Protein AF-A0A3C1WF12-F1 (afdb_monomer_lite)

Foldseek 3Di:
DDDDPAQLVRQLCVLVVLLVVLVVCCVVVVDVCSVVVNVVSVVCSVVSNVQQDNVRHGDDDPDDDPDPPQPQQHQDPVNPRGRNVVPCCVVVVD

pLDDT: mean 87.9, std 9.74, range [51.88, 96.88]

Structure (mmCIF, N/CA/C/O backbone):
data_AF-A0A3C1WF12-F1
#
_entry.id   AF-A0A3C1WF12-F1
#
loop_
_atom_site.group_PDB
_atom_site.id
_atom_site.type_symbol
_atom_site.label_atom_id
_atom_site.label_alt_id
_atom_site.label_comp_id
_atom_site.label_asym_id
_atom_site.label_entity_id
_atom_site.label_seq_id
_atom_site.pdbx_PDB_ins_code
_atom_site.Cartn_x
_atom_site.Cartn_y
_atom_site.Cartn_z
_atom_site.occupancy
_atom_site.B_iso_or_equiv
_atom_site.auth_seq_id
_atom_site.auth_comp_id
_atom_site.auth_asym_id
_atom_site.auth_atom_id
_atom_site.pdbx_PDB_model_num
ATOM 1 N N . MET A 1 1 ? -17.116 -14.264 -2.665 1.00 51.88 1 MET A N 1
ATOM 2 C CA . MET A 1 1 ? -16.392 -13.366 -3.592 1.00 51.88 1 MET A CA 1
ATOM 3 C C . MET A 1 1 ? -15.284 -14.177 -4.240 1.00 51.88 1 MET A C 1
ATOM 5 O O . MET A 1 1 ? -14.487 -14.752 -3.508 1.00 51.88 1 MET A O 1
ATOM 9 N N . GLY A 1 2 ? -15.291 -14.325 -5.566 1.00 64.94 2 GLY A N 1
ATOM 10 C CA . GLY A 1 2 ? -14.229 -15.054 -6.265 1.00 64.94 2 GLY A CA 1
ATOM 11 C C . GLY A 1 2 ? -12.901 -14.315 -6.120 1.00 64.94 2 GLY A C 1
ATOM 12 O O . GLY A 1 2 ? -12.870 -13.089 -6.224 1.00 64.94 2 GLY A O 1
ATOM 13 N N . ARG A 1 3 ? -11.811 -15.036 -5.842 1.00 73.31 3 ARG A N 1
ATOM 14 C CA . ARG A 1 3 ? -10.471 -14.445 -5.921 1.00 73.31 3 ARG A CA 1
ATOM 15 C C . ARG A 1 3 ? -10.185 -14.133 -7.386 1.00 73.31 3 ARG A C 1
ATOM 17 O O . ARG A 1 3 ? -10.256 -15.027 -8.224 1.00 73.31 3 ARG A O 1
ATOM 24 N N . LEU A 1 4 ? -9.871 -12.877 -7.680 1.00 81.19 4 LEU A N 1
ATOM 25 C CA . LEU A 1 4 ? -9.392 -12.487 -9.000 1.00 81.19 4 LEU A CA 1
ATOM 26 C C . LEU A 1 4 ? -8.029 -13.145 -9.238 1.00 81.19 4 LEU A C 1
ATOM 28 O O . LEU A 1 4 ? -7.109 -12.974 -8.437 1.00 81.19 4 LEU A O 1
ATOM 32 N N . ASN A 1 5 ? -7.913 -13.910 -10.324 1.00 87.69 5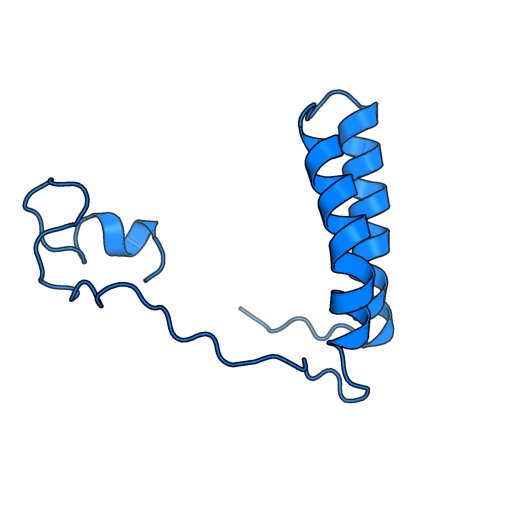 ASN A N 1
ATOM 33 C CA . ASN A 1 5 ? -6.650 -14.500 -10.752 1.00 87.69 5 ASN A CA 1
ATOM 34 C C . ASN A 1 5 ? -5.902 -13.489 -11.631 1.00 87.69 5 ASN A C 1
ATOM 36 O O . ASN A 1 5 ? -6.127 -13.421 -12.837 1.00 87.69 5 ASN A O 1
ATOM 40 N N . ILE A 1 6 ? -5.082 -12.647 -11.001 1.00 90.38 6 ILE A N 1
ATOM 41 C CA . ILE A 1 6 ? -4.336 -11.580 -11.676 1.00 90.38 6 ILE A CA 1
ATOM 42 C C . ILE A 1 6 ? -2.897 -12.063 -11.920 1.00 90.38 6 ILE A C 1
ATOM 44 O O . ILE A 1 6 ? -2.240 -12.451 -10.946 1.00 90.38 6 ILE A O 1
ATOM 48 N N . PRO A 1 7 ? -2.380 -12.002 -13.165 1.00 94.69 7 PRO A N 1
ATOM 49 C CA . PRO A 1 7 ? -0.990 -12.340 -13.470 1.00 94.69 7 PRO A CA 1
ATOM 50 C C . PRO A 1 7 ? 0.010 -11.558 -12.609 1.00 94.69 7 PRO A C 1
ATOM 52 O O . PRO A 1 7 ? -0.222 -10.393 -12.287 1.00 94.69 7 PRO A O 1
ATOM 55 N N . VAL A 1 8 ? 1.144 -12.177 -12.268 1.00 94.62 8 VAL A N 1
ATOM 56 C CA . VAL A 1 8 ? 2.171 -11.576 -11.392 1.00 94.62 8 VAL A CA 1
ATOM 57 C C . VAL A 1 8 ? 2.651 -10.225 -11.917 1.00 94.62 8 VAL A C 1
ATOM 59 O O . VAL A 1 8 ? 2.689 -9.258 -11.157 1.00 94.62 8 VAL A O 1
ATOM 62 N N . GLU A 1 9 ? 2.917 -10.122 -13.217 1.00 95.06 9 GLU A N 1
ATOM 63 C CA . GLU A 1 9 ? 3.364 -8.868 -13.832 1.00 95.06 9 GLU A CA 1
ATOM 64 C C . GLU A 1 9 ? 2.297 -7.770 -13.768 1.00 95.06 9 GLU A C 1
ATOM 66 O O . GLU A 1 9 ? 2.591 -6.632 -13.405 1.00 95.06 9 GLU A O 1
ATOM 71 N N . ALA A 1 10 ? 1.028 -8.127 -13.984 1.00 95.06 10 ALA A N 1
ATOM 72 C CA . ALA A 1 10 ? -0.088 -7.196 -13.823 1.00 95.06 10 ALA A CA 1
ATOM 73 C C . ALA A 1 10 ? -0.281 -6.761 -12.358 1.00 95.06 10 ALA A C 1
ATOM 75 O O . ALA A 1 10 ? -0.729 -5.650 -12.081 1.00 95.06 10 ALA A O 1
ATOM 76 N N . ARG A 1 11 ? 0.074 -7.613 -11.388 1.00 94.31 11 ARG A N 1
ATOM 77 C CA . ARG A 1 11 ? 0.094 -7.213 -9.975 1.00 94.31 11 ARG A CA 1
ATOM 78 C C . ARG A 1 11 ? 1.251 -6.265 -9.683 1.00 94.31 11 ARG A C 1
ATOM 80 O O . ARG A 1 11 ? 1.046 -5.284 -8.979 1.00 94.31 11 ARG A O 1
ATOM 87 N N . ARG A 1 12 ? 2.445 -6.513 -10.225 1.00 95.69 12 ARG A N 1
ATOM 88 C CA . ARG A 1 12 ? 3.623 -5.643 -10.046 1.00 95.69 12 ARG A CA 1
ATOM 89 C C . ARG A 1 12 ? 3.436 -4.253 -10.659 1.00 95.69 12 ARG A C 1
ATOM 91 O O . ARG A 1 12 ? 4.031 -3.303 -10.156 1.00 95.69 12 ARG A O 1
ATOM 98 N N . SER A 1 13 ? 2.574 -4.111 -11.667 1.00 96.31 13 SER A N 1
ATOM 99 C CA . SER A 1 13 ? 2.244 -2.820 -12.285 1.00 96.31 13 SER A CA 1
ATOM 100 C C . SER A 1 13 ? 1.202 -1.988 -11.523 1.00 96.31 13 SER A C 1
ATOM 102 O O . SER A 1 13 ? 0.900 -0.873 -11.944 1.00 96.31 13 SER A O 1
ATOM 104 N N . ILE A 1 14 ? 0.641 -2.485 -10.411 1.00 95.69 14 ILE A N 1
ATOM 105 C CA . ILE A 1 14 ? -0.378 -1.758 -9.629 1.00 95.69 14 ILE A CA 1
ATOM 106 C C . ILE A 1 14 ? 0.082 -0.349 -9.205 1.00 95.69 14 ILE A C 1
ATOM 108 O O . ILE A 1 14 ? -0.714 0.572 -9.374 1.00 95.69 14 ILE A O 1
ATOM 112 N N . PRO A 1 15 ? 1.316 -0.123 -8.705 1.00 96.88 15 PRO A N 1
ATOM 113 C CA . PRO A 1 15 ? 1.764 1.226 -8.358 1.00 96.88 15 PRO A CA 1
ATOM 114 C C . PRO A 1 15 ? 1.668 2.202 -9.536 1.00 96.88 15 PRO A C 1
ATOM 116 O O . PRO A 1 15 ? 1.087 3.268 -9.391 1.00 96.88 15 PRO A O 1
ATOM 119 N N . SER A 1 16 ? 2.098 1.799 -10.733 1.00 95.56 16 SER A N 1
ATOM 120 C CA . SER A 1 16 ? 2.025 2.651 -11.927 1.00 95.56 16 SER A CA 1
ATOM 121 C C . SER A 1 16 ? 0.587 2.949 -12.360 1.00 95.56 16 SER A C 1
ATOM 123 O O . SER A 1 16 ? 0.283 4.052 -12.808 1.00 95.56 16 SER A O 1
ATOM 125 N N . LEU A 1 17 ? -0.327 1.987 -12.189 1.00 95.81 17 LEU A N 1
ATOM 126 C CA . LEU A 1 17 ? -1.754 2.227 -12.412 1.00 95.81 17 LEU A CA 1
ATOM 127 C C . LEU A 1 17 ? -2.303 3.278 -11.434 1.00 95.81 17 LEU A C 1
ATOM 129 O O . LEU A 1 17 ? -3.072 4.150 -11.835 1.00 95.81 17 LEU A O 1
ATOM 133 N N . LEU A 1 18 ? -1.916 3.193 -10.158 1.00 95.81 18 LEU A N 1
ATOM 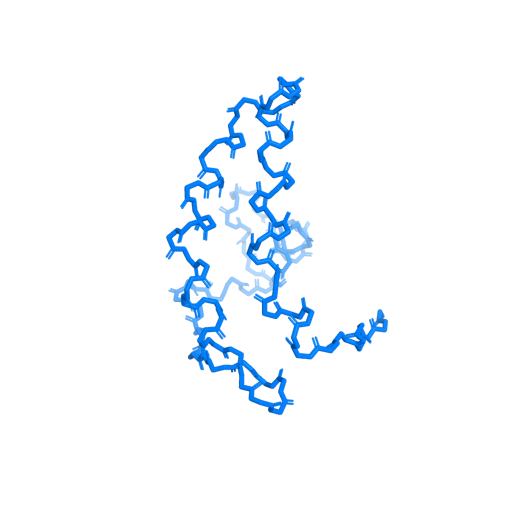134 C CA . LEU A 1 18 ? -2.351 4.136 -9.128 1.00 95.81 18 LEU A CA 1
ATOM 135 C C . LEU A 1 18 ? -1.749 5.530 -9.328 1.00 95.81 18 LEU A C 1
ATOM 137 O O . LEU A 1 18 ?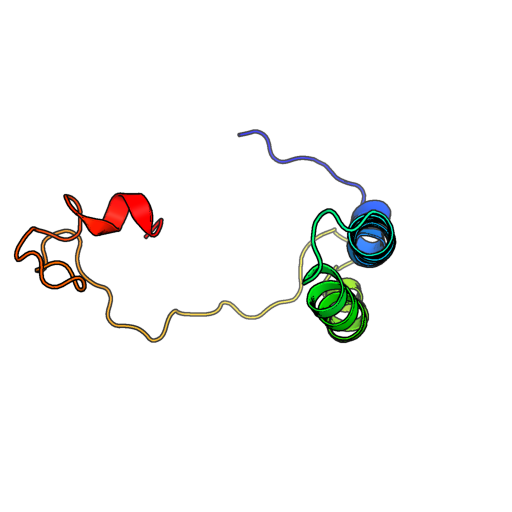 -2.473 6.504 -9.162 1.00 95.81 18 LEU A O 1
ATOM 141 N N . GLU A 1 19 ? -0.483 5.632 -9.733 1.00 93.44 19 GLU A N 1
ATOM 142 C CA . GLU A 1 19 ? 0.162 6.897 -10.115 1.00 93.44 19 GLU A CA 1
ATOM 143 C C . GLU A 1 19 ? -0.636 7.601 -11.218 1.00 93.44 19 GLU A C 1
ATOM 145 O O . GLU A 1 19 ? -1.062 8.741 -11.040 1.00 93.44 19 GLU A O 1
ATOM 150 N N . GLY A 1 20 ? -0.938 6.901 -12.318 1.00 93.12 20 GLY A N 1
ATOM 151 C CA . GLY A 1 20 ? -1.733 7.469 -13.411 1.00 93.12 20 GLY A CA 1
ATOM 152 C C . GLY A 1 20 ? -3.150 7.859 -12.979 1.00 93.12 20 GLY A C 1
ATOM 153 O O . GLY A 1 20 ? -3.649 8.926 -13.338 1.00 93.12 20 GLY A O 1
ATOM 154 N N . PHE A 1 21 ? -3.799 7.024 -12.164 1.00 94.44 21 PHE A N 1
ATOM 155 C CA . PHE A 1 21 ? -5.143 7.304 -11.663 1.00 94.44 21 PHE A CA 1
ATOM 156 C C . PHE A 1 21 ? -5.182 8.514 -10.718 1.00 94.44 21 PHE A C 1
ATOM 158 O O . PHE A 1 21 ? -6.051 9.376 -10.856 1.00 94.44 21 PHE A O 1
ATOM 165 N N . PHE A 1 22 ? -4.249 8.609 -9.770 1.00 93.81 22 PHE A N 1
ATOM 166 C CA . PHE A 1 22 ? -4.181 9.734 -8.838 1.00 93.81 22 PHE A CA 1
ATOM 167 C C . PHE A 1 22 ? -3.719 11.022 -9.520 1.00 93.81 22 PHE A C 1
ATOM 169 O O . PHE A 1 22 ? -4.277 12.077 -9.215 1.00 93.81 22 PHE A O 1
ATOM 176 N N . GLY A 1 23 ? -2.818 10.933 -10.502 1.00 91.44 23 GLY A N 1
ATOM 177 C CA . GLY A 1 23 ? -2.477 12.047 -11.386 1.00 91.44 23 GLY A CA 1
ATOM 178 C C . GLY A 1 23 ? -3.714 12.604 -12.096 1.00 91.44 23 GLY A C 1
ATOM 179 O O . GLY A 1 23 ? -4.004 13.795 -11.989 1.00 91.44 23 GLY A O 1
ATOM 180 N N . TYR A 1 24 ? -4.532 11.731 -12.695 1.00 92.94 24 TYR A N 1
ATOM 181 C CA . TYR A 1 24 ? -5.806 12.122 -13.311 1.00 92.94 24 TYR A CA 1
ATOM 182 C C . TYR A 1 24 ? -6.780 12.777 -12.312 1.00 92.94 24 TYR A C 1
ATOM 184 O O . TYR A 1 24 ? -7.398 13.803 -12.611 1.00 92.94 24 TYR A O 1
ATOM 192 N N . LEU A 1 25 ? -6.935 12.222 -11.103 1.00 92.56 25 LEU A N 1
ATOM 193 C CA . LEU A 1 25 ? -7.818 12.807 -10.083 1.00 92.56 25 LEU A CA 1
ATOM 194 C C . LEU A 1 25 ? -7.356 14.195 -9.620 1.00 92.56 25 LEU A C 1
ATOM 196 O O . LEU A 1 25 ? -8.196 15.064 -9.367 1.00 92.56 25 LEU A O 1
ATOM 200 N N . ARG A 1 26 ? -6.038 14.395 -9.513 1.00 88.31 26 ARG A N 1
ATOM 201 C CA . ARG A 1 26 ? -5.421 15.681 -9.178 1.00 88.31 26 ARG A CA 1
ATOM 202 C C . ARG A 1 26 ? -5.687 16.708 -10.279 1.00 88.31 26 ARG A C 1
ATOM 204 O O . ARG A 1 26 ? -6.160 17.799 -9.983 1.00 88.31 26 ARG A O 1
ATOM 211 N N . GLU A 1 27 ? -5.435 16.347 -11.537 1.00 89.94 27 GLU A N 1
ATOM 212 C CA . GLU A 1 27 ? -5.586 17.236 -12.700 1.00 89.94 27 GLU A CA 1
ATOM 213 C C . GLU A 1 27 ? -7.039 17.625 -12.977 1.00 89.94 27 GLU A C 1
ATOM 215 O O . GLU A 1 27 ? -7.328 18.770 -13.315 1.00 89.94 27 GLU A O 1
ATOM 220 N N . THR A 1 28 ? -7.979 16.700 -12.779 1.00 91.88 28 THR A N 1
ATOM 221 C CA . THR A 1 28 ? -9.412 16.979 -12.968 1.00 91.88 28 THR A CA 1
ATOM 222 C C . THR A 1 28 ? -10.038 17.796 -11.836 1.00 91.88 28 THR A C 1
ATOM 224 O O . THR A 1 28 ? -11.227 18.109 -11.899 1.00 91.88 28 THR A O 1
ATOM 227 N N . GLY A 1 29 ? -9.286 18.117 -10.773 1.00 82.38 29 GLY A N 1
ATOM 228 C CA . GLY A 1 29 ? -9.766 18.891 -9.622 1.00 82.38 29 GLY A CA 1
ATOM 229 C C . GLY A 1 29 ? -10.844 18.188 -8.788 1.00 82.38 29 GLY A C 1
ATOM 230 O O . GLY A 1 29 ? -11.377 18.764 -7.841 1.00 82.38 29 GLY A O 1
ATOM 231 N N . ARG A 1 30 ? -11.169 16.929 -9.111 1.00 83.12 30 ARG A N 1
ATOM 232 C CA . ARG A 1 30 ? -12.241 16.162 -8.464 1.00 83.12 30 ARG A CA 1
ATOM 233 C C . ARG A 1 30 ? -11.852 15.691 -7.067 1.00 83.12 30 ARG A C 1
ATOM 235 O O . ARG A 1 30 ? -12.728 15.403 -6.253 1.00 83.12 30 ARG A O 1
ATOM 242 N N . PHE A 1 31 ? -10.549 15.615 -6.792 1.00 84.38 31 PHE A N 1
ATOM 243 C CA . PHE A 1 31 ? -10.037 15.259 -5.479 1.00 84.38 31 PHE A CA 1
ATOM 244 C C . PHE A 1 31 ? -8.690 15.949 -5.189 1.00 84.38 31 PHE A C 1
ATOM 246 O O . PHE A 1 31 ? -7.633 15.382 -5.463 1.00 84.38 31 PHE A O 1
ATOM 253 N N . PRO A 1 32 ? -8.694 17.164 -4.607 1.00 77.00 32 PRO A N 1
ATOM 254 C CA . PRO A 1 32 ? -7.472 17.935 -4.347 1.00 77.00 32 PRO A CA 1
ATOM 255 C C . PRO A 1 32 ? -6.430 17.212 -3.479 1.00 77.00 32 PRO A C 1
ATOM 257 O O . PRO A 1 32 ? -5.233 17.440 -3.623 1.00 77.00 32 PRO A O 1
ATOM 260 N N . ALA A 1 33 ? -6.864 16.298 -2.606 1.00 85.81 33 ALA A N 1
ATOM 261 C CA . ALA A 1 33 ? -5.963 15.506 -1.771 1.00 85.81 33 ALA A CA 1
ATOM 262 C C . ALA A 1 33 ? -5.290 14.331 -2.515 1.00 85.81 33 ALA A C 1
ATOM 264 O O . ALA A 1 33 ? -4.436 13.668 -1.929 1.00 85.81 33 ALA A O 1
ATOM 265 N N . ALA A 1 34 ? -5.604 14.085 -3.795 1.00 85.31 34 ALA A N 1
ATOM 266 C CA . ALA A 1 34 ? -5.034 12.974 -4.566 1.00 85.31 34 ALA A CA 1
ATOM 267 C C . ALA A 1 34 ? -3.508 13.077 -4.707 1.00 85.31 34 ALA A C 1
ATOM 269 O O . ALA A 1 34 ? -2.830 12.053 -4.706 1.00 85.31 34 ALA A O 1
ATOM 270 N N . GLY A 1 35 ? -2.956 14.296 -4.718 1.00 81.50 35 GLY A N 1
ATOM 271 C CA . GLY A 1 35 ? -1.503 14.502 -4.732 1.00 81.50 35 GLY A CA 1
ATOM 272 C C . GLY A 1 35 ? -0.793 13.909 -3.507 1.00 81.50 35 GLY A C 1
ATOM 273 O O . GLY A 1 35 ? 0.323 13.418 -3.621 1.00 81.50 35 GLY A O 1
ATOM 274 N N . SER A 1 36 ? -1.451 13.860 -2.341 1.00 87.81 36 SER A N 1
ATOM 275 C CA . SER A 1 36 ? -0.875 13.193 -1.162 1.00 87.81 36 SER A CA 1
ATOM 276 C C . SER A 1 36 ? -0.760 11.677 -1.350 1.00 87.81 36 SER A C 1
ATOM 278 O O . SER A 1 36 ? 0.173 11.055 -0.849 1.00 87.81 36 SER A O 1
ATOM 280 N N . TRP A 1 37 ? -1.680 11.079 -2.109 1.00 90.12 37 TRP A N 1
ATOM 281 C CA . TRP A 1 37 ? -1.681 9.647 -2.389 1.00 90.12 37 TRP A CA 1
ATOM 282 C C . TRP A 1 37 ? -0.695 9.272 -3.485 1.00 90.12 37 TRP A C 1
ATOM 284 O O . TRP A 1 37 ? -0.086 8.215 -3.395 1.00 90.12 37 TRP A O 1
ATOM 294 N N . GLU A 1 38 ? -0.492 10.141 -4.472 1.00 87.38 38 GLU A N 1
ATOM 295 C CA . GLU A 1 38 ? 0.572 10.000 -5.469 1.00 87.38 38 GLU A CA 1
ATOM 296 C C . GLU A 1 38 ? 1.945 9.869 -4.789 1.00 87.38 38 GLU A C 1
ATOM 298 O O . GLU A 1 38 ? 2.654 8.893 -5.030 1.00 87.38 38 GLU A O 1
ATOM 303 N N . ILE A 1 39 ? 2.247 10.750 -3.824 1.00 90.25 39 ILE A N 1
ATOM 304 C CA . ILE A 1 39 ? 3.468 10.671 -3.000 1.00 90.25 39 ILE A CA 1
ATOM 305 C C . ILE A 1 39 ? 3.539 9.336 -2.244 1.00 90.25 39 ILE A C 1
ATOM 307 O O . ILE A 1 39 ? 4.591 8.699 -2.178 1.00 90.25 39 ILE A O 1
ATOM 311 N N . CYS A 1 40 ? 2.425 8.869 -1.670 1.00 93.06 40 CYS A N 1
ATOM 312 C CA . CYS A 1 40 ? 2.408 7.567 -1.004 1.00 93.06 40 CYS A CA 1
ATOM 313 C C . CYS A 1 40 ? 2.746 6.419 -1.965 1.00 93.06 40 CYS A C 1
ATOM 315 O O . CYS A 1 40 ? 3.455 5.493 -1.571 1.00 93.06 40 CYS A O 1
ATOM 317 N N . VAL A 1 41 ? 2.241 6.452 -3.201 1.00 94.50 41 VAL A N 1
ATOM 318 C CA . VAL A 1 41 ? 2.511 5.403 -4.191 1.00 94.50 41 VAL A CA 1
ATOM 319 C C . VAL A 1 41 ? 3.969 5.433 -4.632 1.00 94.50 41 VAL A C 1
ATOM 321 O O . VAL A 1 41 ? 4.577 4.368 -4.702 1.00 94.50 41 VAL A O 1
ATOM 324 N N . GLU A 1 42 ? 4.554 6.614 -4.823 1.00 92.25 42 GLU A N 1
ATOM 325 C CA . GLU A 1 42 ? 5.980 6.762 -5.128 1.00 92.25 42 GLU A CA 1
ATOM 326 C C . GLU A 1 42 ? 6.852 6.113 -4.039 1.00 92.25 42 GLU A C 1
ATOM 328 O O . GLU A 1 42 ? 7.712 5.276 -4.324 1.00 92.25 42 GLU A O 1
ATOM 333 N N . VAL A 1 43 ? 6.578 6.430 -2.769 1.00 94.75 43 VAL A N 1
ATOM 334 C CA . VAL A 1 43 ? 7.362 5.939 -1.624 1.00 94.75 43 VAL A CA 1
ATOM 335 C C . VAL A 1 43 ? 7.174 4.434 -1.398 1.00 94.75 43 VAL A C 1
ATOM 337 O O . VAL A 1 43 ? 8.123 3.720 -1.070 1.00 94.75 43 VAL A O 1
ATOM 340 N N . VAL A 1 44 ? 5.949 3.924 -1.545 1.00 94.50 44 VAL A N 1
ATOM 341 C CA . VAL A 1 44 ? 5.609 2.530 -1.204 1.00 94.50 44 VAL A CA 1
ATOM 342 C C . VAL A 1 44 ? 5.754 1.585 -2.401 1.00 94.50 44 VAL A C 1
ATOM 344 O O . VAL A 1 44 ? 5.964 0.384 -2.217 1.00 94.50 44 VAL A O 1
ATOM 347 N N . GLY A 1 45 ? 5.684 2.101 -3.627 1.00 95.00 45 GLY A N 1
ATOM 348 C CA . GLY A 1 45 ? 5.690 1.345 -4.878 1.00 95.00 45 GLY A CA 1
ATOM 349 C C . GLY A 1 45 ? 6.863 0.373 -5.029 1.00 95.00 45 GLY A C 1
ATOM 350 O O . GLY A 1 45 ? 6.614 -0.798 -5.332 1.00 95.00 45 GLY A O 1
ATOM 351 N N . PRO A 1 46 ? 8.123 0.783 -4.776 1.00 95.00 46 PRO A N 1
ATOM 352 C CA . PRO A 1 46 ? 9.266 -0.130 -4.804 1.00 95.00 46 PRO A CA 1
ATOM 353 C C . PRO A 1 46 ? 9.096 -1.304 -3.831 1.00 95.00 46 PRO A C 1
ATOM 355 O O . PRO A 1 46 ? 9.135 -2.461 -4.243 1.00 95.00 46 PRO A O 1
ATOM 358 N N . ARG A 1 47 ? 8.763 -1.018 -2.564 1.00 94.06 47 ARG A N 1
ATOM 359 C CA . ARG A 1 47 ? 8.538 -2.050 -1.540 1.00 94.06 47 ARG A CA 1
ATOM 360 C C . ARG A 1 47 ? 7.386 -2.984 -1.908 1.00 94.06 47 ARG A C 1
ATOM 362 O O . ARG A 1 47 ? 7.445 -4.179 -1.627 1.00 94.06 47 ARG A O 1
ATOM 369 N N . PHE A 1 48 ? 6.329 -2.449 -2.511 1.00 93.88 48 PHE A N 1
ATOM 370 C CA . PHE A 1 48 ? 5.206 -3.246 -2.982 1.00 93.88 48 PHE A CA 1
ATOM 371 C C . PHE A 1 48 ? 5.638 -4.220 -4.086 1.00 93.88 48 PHE A C 1
ATOM 373 O O . PHE A 1 48 ? 5.316 -5.406 -3.999 1.00 93.88 48 PHE A O 1
ATOM 380 N N . ARG A 1 49 ? 6.403 -3.756 -5.083 1.00 94.56 49 ARG A N 1
ATOM 381 C CA . ARG A 1 49 ? 6.929 -4.611 -6.161 1.00 94.56 49 ARG A CA 1
ATOM 382 C C . ARG A 1 49 ? 7.797 -5.738 -5.606 1.00 94.56 49 ARG A C 1
ATOM 384 O O . ARG A 1 49 ? 7.536 -6.901 -5.910 1.00 94.56 49 ARG A O 1
ATOM 391 N N . ASP A 1 50 ? 8.724 -5.401 -4.715 1.00 94.25 50 ASP A N 1
ATOM 392 C CA . ASP A 1 50 ? 9.641 -6.358 -4.083 1.00 94.25 50 ASP A CA 1
ATOM 393 C C . ASP A 1 50 ? 8.923 -7.359 -3.167 1.00 94.25 50 ASP A C 1
ATOM 395 O O . ASP A 1 50 ? 9.429 -8.448 -2.882 1.00 94.25 50 ASP A O 1
ATOM 399 N N . SER A 1 51 ? 7.723 -7.011 -2.694 1.00 94.44 51 SER A N 1
ATOM 400 C CA . SER A 1 51 ? 6.915 -7.916 -1.883 1.00 94.44 51 SER A CA 1
ATOM 401 C C . SER A 1 51 ? 6.297 -9.054 -2.698 1.00 94.44 51 SER A C 1
ATOM 403 O O . SER A 1 51 ? 5.974 -10.085 -2.118 1.00 94.44 51 SER A O 1
ATOM 405 N N . ILE A 1 52 ? 6.136 -8.928 -4.019 1.00 94.88 52 ILE A N 1
ATOM 406 C CA . ILE A 1 52 ? 5.481 -9.955 -4.843 1.00 94.88 52 ILE A CA 1
ATOM 407 C C . ILE A 1 52 ? 6.515 -10.958 -5.367 1.00 94.88 52 ILE A C 1
ATOM 409 O O . ILE A 1 52 ? 7.337 -10.650 -6.237 1.00 94.88 52 ILE A O 1
ATOM 413 N N . ARG A 1 53 ? 6.423 -12.194 -4.871 1.00 93.31 53 ARG A N 1
ATOM 414 C CA . ARG A 1 53 ? 7.249 -13.325 -5.310 1.00 93.31 53 ARG A CA 1
ATOM 415 C C . ARG A 1 53 ? 6.823 -13.822 -6.695 1.00 93.31 53 ARG A C 1
ATOM 417 O O . ARG A 1 53 ? 5.731 -13.518 -7.170 1.00 93.31 53 ARG A O 1
ATOM 424 N N . GLU A 1 54 ? 7.684 -14.614 -7.328 1.00 93.00 54 GLU A N 1
ATOM 425 C CA . GLU A 1 54 ? 7.447 -15.185 -8.666 1.00 93.00 54 GLU A CA 1
ATOM 426 C C . GLU A 1 54 ? 6.231 -16.117 -8.722 1.00 93.00 54 GLU A C 1
ATOM 428 O O . GLU A 1 54 ? 5.510 -16.133 -9.713 1.00 93.00 54 GLU A O 1
ATOM 433 N N . ASP A 1 55 ? 5.946 -16.833 -7.632 1.00 92.44 55 ASP A N 1
ATOM 434 C CA . ASP A 1 55 ? 4.759 -17.6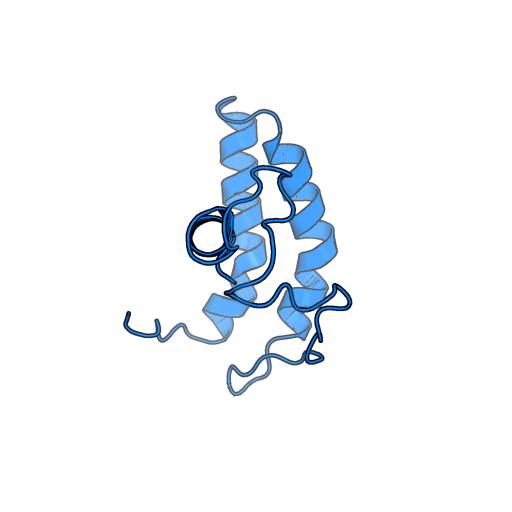86 -7.489 1.00 92.44 55 ASP A CA 1
ATOM 435 C C . ASP A 1 55 ? 3.462 -16.894 -7.211 1.00 92.44 55 ASP A C 1
ATOM 437 O O . ASP A 1 55 ? 2.395 -17.472 -6.998 1.00 92.44 55 ASP A O 1
ATOM 441 N N . GLY A 1 56 ? 3.539 -15.559 -7.177 1.00 89.88 56 GLY A N 1
ATOM 442 C CA . GLY A 1 56 ? 2.425 -14.665 -6.875 1.00 89.88 56 GLY A CA 1
ATOM 443 C C . GLY A 1 56 ? 2.077 -14.549 -5.389 1.00 89.88 56 GLY A C 1
ATOM 444 O O . GLY A 1 56 ? 1.149 -13.806 -5.038 1.00 89.88 56 GLY A O 1
ATOM 445 N N . SER A 1 57 ? 2.799 -15.226 -4.495 1.00 90.50 57 SER A N 1
ATOM 446 C CA . SER A 1 57 ? 2.683 -14.987 -3.056 1.00 90.50 57 SER A CA 1
ATOM 447 C C . SER A 1 57 ? 3.304 -13.637 -2.668 1.00 90.50 57 SER A C 1
ATOM 449 O O . SER A 1 57 ? 4.088 -13.044 -3.412 1.00 90.50 57 SER A O 1
ATOM 451 N N . VAL A 1 58 ? 2.916 -13.105 -1.506 1.00 90.50 58 VAL A N 1
ATOM 452 C CA . VAL A 1 58 ? 3.418 -11.818 -0.999 1.00 90.50 58 VAL A CA 1
ATOM 453 C C . VAL A 1 58 ? 4.329 -12.065 0.200 1.00 90.50 58 VAL A C 1
ATOM 455 O O . VAL A 1 58 ? 3.939 -12.725 1.162 1.00 90.50 58 VAL A O 1
ATOM 458 N N . LYS A 1 59 ? 5.547 -11.527 0.154 1.00 89.19 59 LYS A N 1
ATOM 459 C CA . LYS A 1 59 ? 6.490 -11.466 1.267 1.00 89.19 59 LYS A CA 1
ATOM 460 C C . LYS A 1 59 ? 6.025 -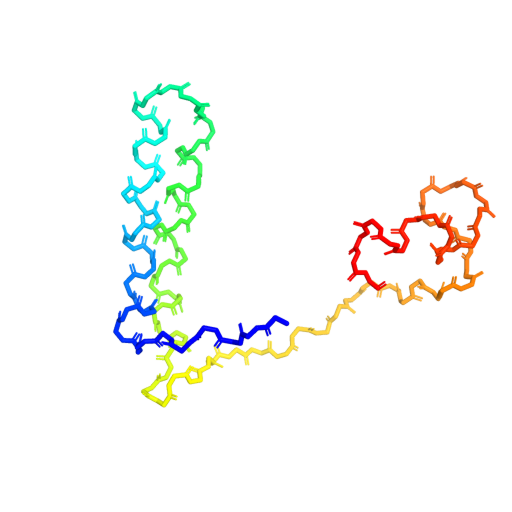10.382 2.238 1.00 89.19 59 LYS A C 1
ATOM 462 O O . LYS A 1 59 ? 6.046 -9.197 1.919 1.00 89.19 59 LYS A O 1
ATOM 467 N N . GLY A 1 60 ? 5.637 -10.791 3.435 1.00 81.62 60 GLY A N 1
ATOM 468 C CA . GLY A 1 60 ? 5.243 -9.884 4.501 1.00 81.62 60 GLY A CA 1
ATOM 469 C C . GLY A 1 60 ? 5.319 -10.571 5.852 1.00 81.62 60 GLY A C 1
ATOM 470 O O . GLY A 1 60 ? 5.392 -11.797 5.937 1.00 81.62 60 GLY A O 1
ATOM 471 N N . GLU A 1 61 ? 5.309 -9.765 6.901 1.00 80.19 61 GLU A N 1
ATOM 472 C CA . GLU A 1 61 ? 5.156 -10.252 8.263 1.00 80.19 61 GLU A CA 1
ATOM 473 C C . GLU A 1 61 ? 3.674 -10.270 8.616 1.00 80.19 61 GLU A C 1
ATOM 475 O O . GLU A 1 61 ? 2.916 -9.358 8.273 1.00 80.19 61 GLU A O 1
ATOM 480 N N . THR A 1 62 ? 3.252 -11.314 9.322 1.00 80.50 62 THR A N 1
ATOM 481 C CA . THR A 1 62 ? 1.920 -11.343 9.915 1.00 80.50 62 THR A CA 1
ATOM 482 C C . THR A 1 62 ? 1.851 -10.263 10.987 1.00 80.50 62 THR A C 1
ATOM 484 O O . THR A 1 62 ? 2.388 -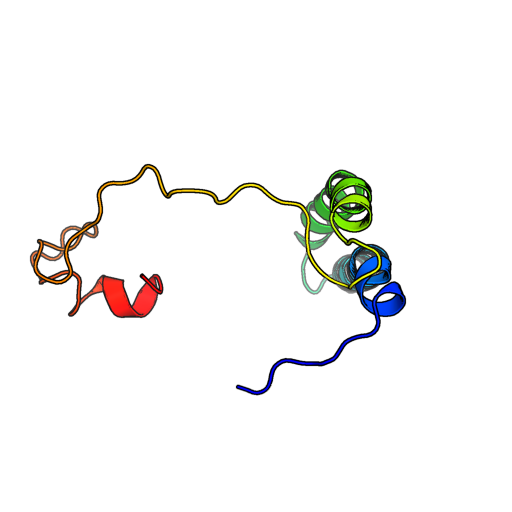10.426 12.081 1.00 80.50 62 THR A O 1
ATOM 487 N N . PHE A 1 63 ? 1.167 -9.161 10.690 1.00 80.69 63 PHE A N 1
ATOM 488 C CA . PHE A 1 63 ? 0.887 -8.135 11.684 1.00 80.69 63 PHE A CA 1
ATOM 489 C C . PHE A 1 63 ? -0.164 -8.650 12.673 1.00 80.69 63 PHE A C 1
ATOM 491 O O . PHE A 1 63 ? -1.331 -8.837 12.318 1.00 80.69 63 PHE A O 1
ATOM 498 N N . ARG A 1 64 ? 0.240 -8.874 13.928 1.00 79.19 64 ARG A N 1
ATOM 499 C CA . ARG A 1 64 ? -0.710 -9.014 15.034 1.00 79.19 64 ARG A CA 1
ATOM 500 C C . ARG A 1 64 ? -1.105 -7.621 15.497 1.00 79.19 64 ARG A C 1
ATOM 502 O O . ARG A 1 64 ? -0.262 -6.774 15.758 1.00 79.19 64 ARG A O 1
ATOM 509 N N . LYS A 1 65 ? -2.409 -7.386 15.556 1.00 73.56 65 LYS A N 1
ATOM 510 C CA . LYS A 1 65 ? -2.975 -6.133 16.044 1.00 73.56 65 LYS A CA 1
ATOM 511 C C . LYS A 1 65 ? -2.612 -5.981 17.523 1.00 73.56 65 LYS A C 1
ATOM 513 O O . LYS A 1 65 ? -2.927 -6.858 18.315 1.00 73.56 65 LYS A O 1
ATOM 518 N N . ASN A 1 66 ? -1.964 -4.871 17.875 1.00 62.12 66 ASN A N 1
ATOM 519 C CA . ASN A 1 66 ? -1.523 -4.584 19.248 1.00 62.12 66 ASN A CA 1
ATOM 520 C C . ASN A 1 66 ? -2.585 -3.847 20.085 1.00 62.12 66 ASN A C 1
ATOM 522 O O . ASN A 1 66 ? -2.278 -3.345 21.162 1.00 62.12 66 ASN A O 1
ATOM 526 N N . TYR A 1 67 ? -3.818 -3.725 19.588 1.00 66.50 67 TYR A N 1
ATOM 527 C CA . TYR A 1 67 ? -4.934 -3.211 20.379 1.00 66.50 67 TYR A CA 1
ATOM 528 C C . TYR A 1 67 ? -5.632 -4.353 21.111 1.00 66.50 67 TYR A C 1
ATOM 530 O O . TYR A 1 67 ? -5.642 -5.483 20.620 1.00 66.50 67 TYR A O 1
ATOM 538 N N . SER A 1 68 ? -6.219 -4.052 22.275 1.00 66.06 68 SER A N 1
ATOM 539 C CA . SER A 1 68 ? -7.014 -5.029 23.015 1.00 66.06 68 SER A CA 1
ATOM 540 C C . SER A 1 68 ? -8.079 -5.610 22.093 1.00 66.06 68 SER A C 1
ATOM 542 O O . SER A 1 68 ? -8.785 -4.878 21.391 1.00 66.06 68 SER A O 1
ATOM 544 N N . GLU A 1 69 ? -8.181 -6.937 22.067 1.00 71.25 69 GLU A N 1
ATOM 545 C CA . GLU A 1 69 ? -9.315 -7.598 21.442 1.00 71.25 69 GLU A CA 1
ATOM 546 C C . GLU A 1 69 ? -10.562 -7.117 22.184 1.00 71.25 69 GLU A C 1
ATOM 548 O O . GLU A 1 69 ? -10.861 -7.580 23.280 1.00 71.25 69 GLU A O 1
ATOM 553 N N . THR A 1 70 ? -11.259 -6.118 21.633 1.00 81.62 70 THR A N 1
ATOM 554 C CA . THR A 1 70 ? -12.572 -5.741 22.148 1.00 81.62 70 THR A CA 1
ATOM 555 C C . THR A 1 70 ? -13.469 -6.932 21.868 1.00 81.62 70 THR A C 1
ATOM 557 O O . THR A 1 70 ? -13.832 -7.201 20.718 1.00 81.62 70 THR A O 1
ATOM 560 N N . GLY A 1 71 ? -13.791 -7.688 22.912 1.00 86.75 71 GLY A N 1
ATOM 561 C CA . GLY A 1 71 ? -14.624 -8.863 22.799 1.00 86.75 71 GLY A CA 1
ATOM 562 C C . GLY A 1 71 ? -15.976 -8.477 22.212 1.00 86.75 71 GLY A C 1
ATOM 563 O O . GLY A 1 71 ? -16.539 -7.426 22.517 1.00 86.75 71 GLY A O 1
ATOM 564 N N . ARG A 1 72 ? -16.570 -9.350 21.387 1.00 90.75 72 ARG A N 1
ATOM 565 C CA . ARG A 1 72 ? -17.900 -9.108 20.780 1.00 90.75 72 ARG A CA 1
ATOM 566 C C . ARG A 1 72 ? -18.965 -8.669 21.797 1.00 90.75 72 ARG A C 1
ATOM 568 O O . ARG A 1 72 ? -19.938 -8.019 21.408 1.00 90.75 72 ARG A O 1
ATOM 575 N N . ASN A 1 73 ? -18.836 -9.065 23.063 1.00 93.88 73 ASN A N 1
ATOM 576 C CA . ASN A 1 73 ? -19.786 -8.748 24.127 1.00 93.88 73 ASN A CA 1
ATOM 577 C C . ASN A 1 73 ? -19.358 -7.587 25.041 1.00 93.88 73 ASN A C 1
ATOM 579 O O . ASN A 1 73 ? -20.185 -7.187 25.859 1.00 93.88 73 ASN A O 1
ATOM 583 N N . ASP A 1 74 ? -18.152 -7.042 24.888 1.00 93.50 74 ASP A N 1
ATOM 584 C CA . ASP A 1 74 ? -17.641 -5.950 25.722 1.00 93.50 74 ASP A CA 1
ATOM 585 C C . ASP A 1 74 ? -18.371 -4.634 25.419 1.00 93.50 74 ASP A C 1
ATOM 587 O O . ASP A 1 74 ? -18.943 -4.485 24.326 1.00 93.50 74 ASP A O 1
ATOM 591 N N . PRO A 1 75 ? -18.379 -3.664 26.354 1.00 94.31 75 PRO A N 1
ATOM 592 C CA . PRO A 1 75 ? -18.850 -2.315 26.075 1.00 94.31 75 PRO A CA 1
ATOM 593 C C . PRO A 1 75 ? -18.131 -1.720 24.862 1.00 94.31 75 PRO A C 1
ATOM 595 O O . PRO A 1 75 ? -16.917 -1.831 24.709 1.00 94.31 75 PRO A O 1
ATOM 598 N N . CYS A 1 76 ? -18.888 -1.089 23.972 1.00 93.25 76 CYS A N 1
ATOM 599 C CA . CYS A 1 76 ? -18.337 -0.554 22.740 1.00 93.25 76 CYS A CA 1
ATOM 600 C C . CYS A 1 76 ? -17.413 0.639 23.016 1.00 93.25 76 CYS A C 1
ATOM 602 O O . CYS A 1 76 ? -17.820 1.597 23.674 1.00 93.25 76 CYS A O 1
ATOM 604 N N . ILE A 1 77 ? -16.219 0.623 22.416 1.00 89.25 77 ILE A N 1
ATOM 605 C CA . ILE A 1 77 ? -15.174 1.655 22.558 1.00 89.25 77 ILE A CA 1
ATOM 606 C C . ILE A 1 77 ? -15.596 3.068 22.121 1.00 89.25 77 ILE A C 1
ATOM 608 O O . ILE A 1 77 ? -14.911 4.035 22.424 1.00 89.25 77 ILE A O 1
ATOM 612 N N . CYS A 1 78 ? -16.736 3.214 21.438 1.00 93.00 78 CYS A N 1
ATOM 613 C CA . CYS A 1 78 ? -17.322 4.519 21.121 1.00 93.00 78 CYS A CA 1
ATOM 614 C C . CYS A 1 78 ? -18.067 5.170 22.302 1.00 93.00 78 CYS A C 1
ATOM 616 O O . CYS A 1 78 ? -18.632 6.246 22.139 1.00 93.00 78 CYS A O 1
ATOM 618 N N . GLY A 1 79 ? -18.140 4.505 23.462 1.00 92.00 79 GLY A N 1
ATOM 619 C CA . GLY A 1 79 ? -18.797 5.032 24.662 1.00 92.00 79 GLY A CA 1
ATOM 620 C C . GLY A 1 79 ? -20.319 4.864 24.693 1.00 92.00 79 GLY A C 1
ATOM 621 O O . GLY A 1 79 ? -20.973 5.369 25.595 1.00 92.00 79 GLY A O 1
ATOM 622 N N . SER A 1 80 ? -20.915 4.125 23.752 1.00 95.62 80 SER A N 1
ATOM 623 C CA . SER A 1 80 ? -22.380 3.972 23.682 1.00 95.62 80 SER A CA 1
ATOM 624 C C . SER A 1 80 ? -22.997 3.083 24.770 1.00 95.62 80 SER A C 1
ATOM 626 O O . SER A 1 80 ? -24.219 2.960 24.833 1.00 95.62 80 SER A O 1
ATOM 628 N N . GLY A 1 81 ? -22.179 2.367 25.549 1.00 94.12 81 GLY A N 1
ATOM 629 C CA . GLY A 1 81 ? -22.629 1.362 26.521 1.00 94.12 81 GLY A CA 1
ATOM 630 C C . GLY A 1 81 ? -23.197 0.071 25.907 1.00 94.12 81 GLY A C 1
ATOM 631 O O . GLY A 1 81 ? -23.465 -0.891 26.623 1.00 94.12 81 GLY A O 1
ATOM 632 N N . LYS A 1 82 ? -23.362 -0.004 24.578 1.00 96.00 82 LYS A N 1
ATOM 633 C CA . LYS A 1 82 ? -23.833 -1.211 23.878 1.00 96.00 82 LYS A CA 1
ATOM 634 C C . LYS A 1 82 ? -22.720 -2.254 23.777 1.00 96.00 82 LYS A C 1
ATOM 636 O O . LYS A 1 82 ? -21.548 -1.902 23.711 1.00 96.00 82 LYS A O 1
ATOM 641 N N . LYS A 1 83 ? -23.087 -3.535 23.641 1.00 94.31 83 LYS A N 1
ATOM 642 C CA . LYS A 1 83 ? -22.135 -4.604 23.279 1.00 94.31 83 LYS A CA 1
ATOM 643 C C . LYS A 1 83 ? -21.482 -4.295 21.928 1.00 94.31 83 LYS A C 1
ATOM 645 O O . LYS A 1 83 ? -22.202 -3.974 20.978 1.00 94.31 83 LYS A O 1
ATOM 650 N N . PHE A 1 84 ? -20.167 -4.470 21.805 1.00 93.12 84 PHE A N 1
ATOM 651 C CA . PHE A 1 84 ? -19.392 -4.153 20.600 1.00 93.12 84 PHE A CA 1
ATOM 652 C C . PHE A 1 84 ? -19.996 -4.748 19.317 1.00 93.12 84 PHE A C 1
ATOM 654 O O . PHE A 1 84 ? -20.220 -4.030 18.341 1.00 93.12 84 PHE A O 1
ATOM 661 N N . LYS A 1 85 ? -20.409 -6.025 19.346 1.00 92.38 85 LYS A N 1
ATOM 662 C CA . LYS A 1 85 ? -21.043 -6.719 18.202 1.00 92.38 85 LYS A CA 1
ATOM 663 C C . LYS A 1 85 ? -22.372 -6.120 17.731 1.00 92.38 85 LYS A C 1
ATOM 665 O O . LYS A 1 85 ? -22.868 -6.504 16.678 1.00 92.38 85 LYS A O 1
ATOM 670 N N . LYS A 1 86 ? -23.009 -5.282 18.552 1.00 95.25 86 LYS A N 1
ATOM 671 C CA . LYS A 1 86 ? -24.288 -4.608 18.273 1.00 95.25 86 LYS A CA 1
ATOM 672 C C . LYS A 1 86 ? -24.108 -3.102 18.046 1.00 95.25 86 LYS A C 1
ATOM 674 O O . LYS A 1 86 ? -25.101 -2.385 17.969 1.00 95.25 86 LYS A O 1
ATOM 679 N N . CYS A 1 87 ? -22.869 -2.620 17.978 1.00 94.56 87 CYS A N 1
ATOM 680 C CA . CYS A 1 87 ? -22.548 -1.218 17.754 1.00 94.56 87 CYS A CA 1
ATOM 681 C C . CYS A 1 87 ? -21.464 -1.101 16.680 1.00 94.56 87 CYS A C 1
ATOM 683 O O . CYS A 1 87 ? -21.781 -1.278 15.509 1.00 94.56 87 CYS A O 1
ATOM 685 N N . CYS A 1 88 ? -20.207 -0.840 17.044 1.00 91.88 88 CYS A N 1
ATOM 686 C CA . CYS A 1 88 ? -19.166 -0.609 16.051 1.00 91.88 88 CYS A CA 1
ATOM 687 C C . CYS A 1 88 ? -18.616 -1.888 15.401 1.00 91.88 88 CYS A C 1
ATOM 689 O O . CYS A 1 88 ? -18.122 -1.787 14.291 1.00 91.88 88 CYS A O 1
ATOM 691 N N . GLY A 1 89 ? -18.736 -3.082 15.994 1.00 89.19 89 GLY A N 1
ATOM 692 C CA . GLY A 1 89 ? -18.185 -4.321 15.409 1.00 89.19 89 GLY A CA 1
ATOM 693 C C . GLY A 1 89 ? -18.492 -4.517 13.910 1.00 89.19 89 GLY A C 1
ATOM 694 O O . GLY A 1 89 ? -17.560 -4.656 13.122 1.00 89.19 89 GLY A O 1
ATOM 695 N N . PRO A 1 90 ? -19.763 -4.405 13.474 1.00 88.31 90 PRO A N 1
ATOM 696 C CA . PRO A 1 90 ? -20.122 -4.456 12.053 1.00 88.31 90 PRO A CA 1
ATOM 697 C C . PRO A 1 90 ? -19.536 -3.331 11.183 1.00 88.31 90 PRO A C 1
ATOM 699 O O . PRO A 1 90 ? -19.366 -3.525 9.986 1.00 88.31 90 PRO A O 1
ATOM 702 N N . LEU A 1 91 ? -19.260 -2.157 11.760 1.00 81.38 91 LEU A N 1
ATOM 703 C CA . LEU A 1 91 ? -18.771 -0.972 11.044 1.00 81.38 91 LEU A CA 1
ATOM 704 C C . LEU A 1 91 ? -17.251 -0.991 10.848 1.00 81.38 91 LEU A C 1
ATOM 706 O O . LEU A 1 91 ? -16.767 -0.522 9.825 1.00 81.38 91 LEU A O 1
ATOM 710 N N . ILE A 1 92 ? -16.500 -1.517 11.823 1.00 76.94 92 ILE A N 1
ATOM 711 C CA . ILE A 1 92 ? -15.027 -1.523 11.796 1.00 76.94 92 ILE A CA 1
ATOM 712 C C . ILE A 1 92 ? -14.464 -2.830 11.196 1.00 76.94 92 ILE A C 1
ATOM 714 O O . ILE A 1 92 ? -13.251 -2.984 11.076 1.00 76.94 92 ILE A O 1
ATOM 718 N N . GLY A 1 93 ? -15.322 -3.780 10.804 1.00 58.81 93 GLY A N 1
ATOM 719 C CA . GLY A 1 93 ? -14.898 -5.018 10.138 1.00 58.81 93 GLY A CA 1
ATOM 720 C C . GLY A 1 93 ? -13.977 -5.905 10.986 1.00 58.81 93 GLY A C 1
ATOM 721 O O . GLY A 1 93 ? -13.112 -6.583 10.428 1.00 58.81 93 GLY A O 1
ATOM 722 N N . LEU A 1 94 ? -14.140 -5.864 12.317 1.00 55.00 94 LEU A N 1
ATOM 723 C CA . LEU A 1 94 ? -13.492 -6.766 13.280 1.00 55.00 94 LEU A CA 1
ATOM 724 C C . LEU A 1 94 ? -14.400 -7.944 13.636 1.00 55.00 94 LEU A C 1
ATOM 726 O O . LEU A 1 94 ? -15.600 -7.708 13.915 1.00 55.00 94 LEU A O 1
#

Radius of gyration: 18.94 Å; chains: 1; bounding box: 34×37×40 Å

Secondary structure (DSSP, 8-state):
-PPP---HHHHHTHHHHHHHHHHHHHHTTS-TTHHHHHHHHHHHHHHHHHHB-TTS-B--------S----TTSBPTTS--SBGGGTTHHHHT-

Sequence (94 aa):
MGRLNIPVEARRSIPSLLEGFFGYLRETGRFPAAGSWEICVEVVGPRFRDSIREDGSVKGETFRKNYSETGRNDPCICGSGKKFKKCCGPLIGL